Protein AF-A0A6B3IHB6-F1 (afdb_monomer_lite)

Foldseek 3Di:
DVLVQLLQWFQLQALVRRLVSLVSNLVSDDDPSNVVSVVCVVVVSVVSNVFRKTKGKDWPDKDWPDDDVVVRDTDMDTKIWIWIDTPDDDIDIDIDD

Secondary structure (DSSP, 8-state):
-HHHHHHT-B--SSHHHHHHHHHHHHHT--HHHHHHHHHHHHHHHHHHHHH--EEEEEEEEEEEEEEETTTTEEEEEEEEEEEEE-SSS--EEEEE-

Radius of gyration: 14.69 Å; chains: 1; bounding box: 33×30×37 Å

pLDDT: mean 94.68, std 3.32, range [76.69, 98.25]

Structure (mmCIF, N/CA/C/O backbone):
data_AF-A0A6B3IHB6-F1
#
_entry.id   AF-A0A6B3IHB6-F1
#
loop_
_atom_site.group_PDB
_atom_site.id
_atom_site.type_symbol
_atom_site.label_atom_id
_atom_site.label_alt_id
_atom_site.label_comp_id
_atom_site.label_asym_id
_atom_site.label_entity_id
_atom_site.label_seq_id
_atom_site.pdbx_PDB_ins_code
_atom_site.Cartn_x
_atom_site.Cartn_y
_atom_site.Cartn_z
_atom_site.occupancy
_atom_site.B_iso_or_equiv
_atom_site.auth_seq_id
_atom_site.auth_comp_id
_atom_site.auth_asym_id
_atom_site.auth_atom_id
_atom_site.pdbx_PDB_model_num
ATOM 1 N N . LYS A 1 1 ? -8.951 -7.717 8.318 1.00 76.69 1 LYS A N 1
ATOM 2 C CA . LYS A 1 1 ? -8.035 -8.466 7.407 1.00 76.69 1 LYS A CA 1
ATOM 3 C C . LYS A 1 1 ? -7.895 -7.828 6.018 1.00 76.69 1 LYS A C 1
ATOM 5 O O . LYS A 1 1 ? -6.765 -7.617 5.605 1.00 76.69 1 LYS A O 1
ATOM 10 N N . ARG A 1 2 ? -8.986 -7.477 5.310 1.00 88.75 2 ARG A N 1
ATOM 11 C CA . ARG A 1 2 ? -8.910 -6.869 3.960 1.00 88.75 2 ARG A CA 1
ATOM 12 C C . ARG A 1 2 ? -8.102 -5.565 3.915 1.00 88.75 2 ARG A C 1
ATOM 14 O O . ARG A 1 2 ? -7.177 -5.488 3.123 1.00 88.75 2 ARG A O 1
ATOM 21 N N . HIS A 1 3 ? -8.380 -4.600 4.798 1.00 92.75 3 HIS A N 1
ATOM 22 C CA . HIS A 1 3 ? -7.624 -3.337 4.835 1.00 92.75 3 HIS A CA 1
ATOM 23 C C . HIS A 1 3 ? -6.128 -3.535 5.111 1.00 92.75 3 HIS A C 1
ATOM 25 O O . HIS A 1 3 ? -5.312 -2.894 4.463 1.00 92.75 3 HIS A O 1
ATOM 31 N N . LEU A 1 4 ? -5.753 -4.489 5.975 1.00 93.31 4 LEU A N 1
ATOM 32 C CA . LEU A 1 4 ? -4.346 -4.846 6.198 1.00 93.31 4 LEU A CA 1
ATOM 33 C C . LEU A 1 4 ? -3.682 -5.371 4.918 1.00 93.31 4 LEU A C 1
ATOM 35 O O . LEU A 1 4 ? -2.585 -4.941 4.583 1.00 93.31 4 LEU A O 1
ATOM 39 N N . ALA A 1 5 ? -4.342 -6.265 4.177 1.00 94.62 5 ALA A N 1
ATOM 40 C CA . ALA A 1 5 ? -3.815 -6.746 2.900 1.00 94.62 5 ALA A CA 1
ATOM 41 C C . ALA A 1 5 ? -3.706 -5.614 1.864 1.00 94.62 5 ALA A C 1
ATOM 43 O O . ALA A 1 5 ? -2.695 -5.530 1.167 1.00 94.62 5 ALA A O 1
ATOM 44 N N . THR A 1 6 ? -4.704 -4.723 1.800 1.00 96.81 6 THR A N 1
ATOM 45 C CA . THR A 1 6 ? -4.693 -3.542 0.925 1.00 96.81 6 THR A CA 1
ATOM 46 C C . THR A 1 6 ? -3.505 -2.640 1.236 1.00 96.81 6 THR A C 1
ATOM 48 O O . THR A 1 6 ? -2.717 -2.377 0.339 1.00 96.81 6 THR A O 1
ATOM 51 N N . LEU A 1 7 ? -3.328 -2.236 2.498 1.00 96.25 7 LEU A N 1
ATOM 52 C CA . LEU A 1 7 ? -2.237 -1.358 2.946 1.00 96.25 7 LEU A CA 1
ATOM 53 C C . LEU A 1 7 ? -0.841 -1.980 2.778 1.00 96.25 7 LEU A C 1
ATOM 55 O O . LEU A 1 7 ? 0.154 -1.269 2.825 1.00 96.25 7 LEU A O 1
ATOM 59 N N . ASN A 1 8 ? -0.762 -3.296 2.567 1.00 96.38 8 ASN A N 1
ATOM 60 C CA . ASN A 1 8 ? 0.483 -4.025 2.317 1.00 96.38 8 ASN A CA 1
ATOM 61 C C . ASN A 1 8 ? 0.611 -4.507 0.858 1.00 96.38 8 ASN A C 1
ATOM 63 O O . ASN A 1 8 ? 1.409 -5.402 0.574 1.00 96.38 8 ASN A O 1
ATOM 67 N N . SER A 1 9 ? -0.181 -3.957 -0.071 1.00 97.75 9 SER A N 1
ATOM 68 C CA . SER A 1 9 ? -0.146 -4.318 -1.494 1.00 97.75 9 SER A CA 1
ATOM 69 C C . SER A 1 9 ? -0.145 -3.089 -2.397 1.00 97.75 9 SER A C 1
ATOM 71 O O . SER A 1 9 ? -0.958 -2.190 -2.214 1.00 97.75 9 SER A O 1
ATOM 73 N N . LEU A 1 10 ? 0.703 -3.093 -3.423 1.00 98.19 10 LEU A N 1
ATOM 74 C CA . LEU A 1 10 ? 0.742 -2.081 -4.476 1.00 98.19 10 LEU A CA 1
ATOM 75 C C . LEU A 1 10 ? 1.104 -2.747 -5.805 1.00 98.19 10 LEU A C 1
ATOM 77 O O . LEU A 1 10 ? 2.021 -3.565 -5.860 1.00 98.19 10 LEU A O 1
ATOM 81 N N . ASP A 1 11 ? 0.396 -2.387 -6.871 1.00 97.75 11 ASP A N 1
ATOM 82 C CA . ASP A 1 11 ? 0.755 -2.786 -8.229 1.00 97.75 11 ASP A CA 1
ATOM 83 C C . ASP A 1 11 ? 1.538 -1.657 -8.908 1.00 97.75 11 ASP A C 1
ATOM 85 O O . ASP A 1 11 ? 0.987 -0.596 -9.203 1.00 97.75 11 ASP A O 1
ATOM 89 N N . GLY A 1 12 ? 2.836 -1.892 -9.097 1.00 96.88 12 GLY A N 1
ATOM 90 C CA . GLY A 1 12 ? 3.777 -0.932 -9.667 1.00 96.88 12 GLY A CA 1
ATOM 91 C C . GLY A 1 12 ? 3.858 -0.960 -11.192 1.00 96.88 12 GLY A C 1
ATOM 92 O O . GLY A 1 12 ? 4.677 -0.237 -11.751 1.00 96.88 12 GLY A O 1
ATOM 93 N N . LYS A 1 13 ? 3.058 -1.785 -11.885 1.00 95.44 13 LYS A N 1
ATOM 94 C CA . LYS A 1 13 ? 3.230 -2.032 -13.329 1.00 95.44 13 LYS A CA 1
ATOM 95 C C . LYS A 1 13 ? 3.129 -0.771 -14.198 1.00 95.44 13 LYS A C 1
ATOM 97 O O . LYS A 1 13 ? 3.827 -0.664 -15.201 1.00 95.44 13 LYS A O 1
ATOM 102 N N . ASP A 1 14 ? 2.249 0.159 -13.828 1.00 96.38 14 ASP A N 1
ATOM 103 C CA . ASP A 1 14 ? 1.967 1.390 -14.562 1.00 96.38 14 ASP A CA 1
ATOM 104 C C . ASP A 1 14 ? 1.402 2.479 -13.633 1.00 96.38 14 ASP A C 1
ATOM 106 O O . ASP A 1 14 ? 0.989 2.219 -12.498 1.00 96.38 14 ASP A O 1
ATOM 110 N N . ALA A 1 15 ? 1.371 3.720 -14.129 1.00 97.00 15 ALA A N 1
ATOM 111 C CA . ALA A 1 15 ? 0.923 4.882 -13.362 1.00 97.00 15 ALA A CA 1
ATOM 112 C C . ALA A 1 15 ? -0.535 4.769 -12.886 1.00 97.00 15 ALA A C 1
ATOM 114 O O . ALA A 1 15 ? -0.872 5.199 -11.779 1.00 97.00 15 ALA A O 1
ATOM 115 N N . THR A 1 16 ? -1.415 4.183 -13.700 1.00 97.88 16 THR A N 1
ATOM 116 C CA . THR A 1 16 ? -2.830 3.986 -13.354 1.00 97.88 16 THR A CA 1
ATOM 117 C C . THR A 1 16 ? -2.983 3.012 -12.188 1.00 97.88 16 THR A C 1
ATOM 119 O O . THR A 1 16 ? -3.792 3.231 -11.285 1.00 97.88 16 THR A O 1
ATOM 122 N N . SER A 1 17 ? -2.177 1.959 -12.162 1.00 97.75 17 SER A N 1
ATOM 123 C CA . SER A 1 17 ? -2.189 0.938 -11.115 1.00 97.75 17 SER A CA 1
ATOM 124 C C . SER A 1 17 ? -1.630 1.477 -9.808 1.00 97.75 17 SER A C 1
ATOM 126 O O . SER A 1 17 ? -2.243 1.291 -8.756 1.00 97.75 17 SER A O 1
ATOM 128 N N . VAL A 1 18 ? -0.544 2.250 -9.885 1.00 98.25 18 VAL A N 1
ATOM 129 C CA . VAL A 1 18 ? 0.037 2.945 -8.732 1.00 98.25 18 VAL A CA 1
ATOM 130 C C . VAL A 1 18 ? -0.958 3.938 -8.134 1.00 98.25 18 VAL A C 1
ATOM 132 O O . VAL A 1 18 ? -1.227 3.897 -6.936 1.00 98.25 18 VAL A O 1
ATOM 135 N N . THR A 1 19 ? -1.553 4.808 -8.953 1.00 97.88 19 THR A N 1
ATOM 136 C CA . THR A 1 19 ? -2.532 5.802 -8.474 1.00 97.88 19 THR A CA 1
ATOM 137 C C . THR A 1 19 ? -3.785 5.147 -7.892 1.00 97.88 19 THR A C 1
ATOM 139 O O . THR A 1 19 ? -4.278 5.582 -6.849 1.00 97.88 19 THR A O 1
ATOM 142 N N . THR A 1 20 ? -4.263 4.058 -8.499 1.00 98.00 20 THR A N 1
ATOM 143 C CA . THR A 1 20 ? -5.371 3.253 -7.962 1.00 98.00 20 THR A CA 1
ATOM 144 C C . THR A 1 20 ? -5.010 2.632 -6.611 1.00 98.00 20 THR A C 1
ATOM 146 O O . THR A 1 20 ? -5.813 2.677 -5.679 1.00 98.00 20 THR A O 1
ATOM 149 N N . GLY A 1 21 ? -3.797 2.093 -6.473 1.00 97.88 21 GLY A N 1
ATOM 150 C CA . GLY A 1 21 ? -3.298 1.520 -5.225 1.00 97.88 21 GLY A CA 1
ATOM 151 C C . GLY A 1 21 ? -3.163 2.555 -4.107 1.00 97.88 21 GLY A C 1
ATOM 152 O O . GLY A 1 21 ? -3.677 2.336 -3.013 1.00 97.88 21 GLY A O 1
ATOM 153 N N . LEU A 1 22 ? -2.572 3.718 -4.394 1.00 97.81 22 LEU A N 1
ATOM 154 C CA . LEU A 1 22 ? -2.456 4.826 -3.437 1.00 97.81 22 LEU A CA 1
ATOM 155 C C . LEU A 1 22 ? -3.825 5.345 -2.983 1.00 97.81 22 LEU A C 1
ATOM 157 O O . LEU A 1 22 ? -4.023 5.634 -1.801 1.00 97.81 22 LEU A O 1
ATOM 161 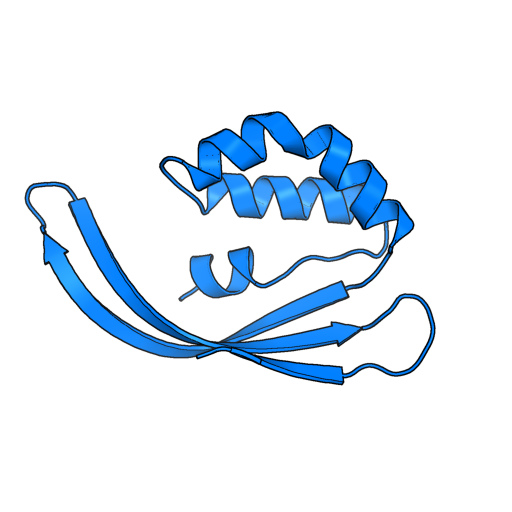N N . ARG A 1 23 ? -4.806 5.398 -3.892 1.00 97.69 23 ARG A N 1
ATOM 162 C CA . ARG A 1 23 ? -6.195 5.690 -3.524 1.00 97.69 23 ARG A CA 1
ATOM 163 C C . ARG A 1 23 ? -6.761 4.614 -2.597 1.00 97.69 23 ARG A C 1
ATOM 165 O O . ARG A 1 23 ? -7.341 4.956 -1.574 1.00 97.69 23 ARG A O 1
ATOM 172 N N . ALA A 1 24 ? -6.570 3.335 -2.913 1.00 97.69 24 ALA A N 1
ATOM 173 C CA . ALA A 1 24 ? -7.051 2.237 -2.076 1.00 97.69 24 ALA A CA 1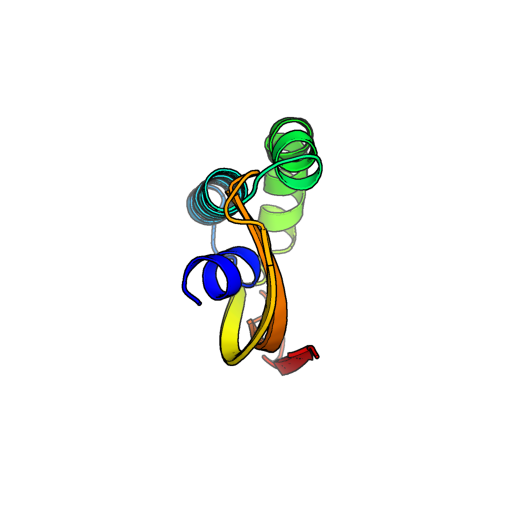
ATOM 174 C C . ALA A 1 24 ? -6.403 2.226 -0.679 1.00 97.69 24 ALA A C 1
ATOM 176 O O . ALA A 1 24 ? -7.067 1.867 0.298 1.00 97.69 24 ALA A O 1
ATOM 177 N N . TRP A 1 25 ? -5.133 2.631 -0.572 1.00 97.81 25 TRP A N 1
ATOM 178 C CA . TRP A 1 25 ? -4.452 2.841 0.707 1.00 97.81 25 TRP A CA 1
ATOM 179 C C . TRP A 1 25 ? -5.103 3.961 1.497 1.00 97.81 25 TRP A C 1
ATOM 181 O O . TRP A 1 25 ? -5.477 3.742 2.646 1.00 97.81 25 TRP A O 1
ATOM 191 N N . ARG A 1 26 ? -5.309 5.123 0.867 1.00 97.31 26 ARG A N 1
ATOM 192 C CA . ARG A 1 26 ? -5.972 6.258 1.508 1.00 97.31 26 ARG A CA 1
ATOM 193 C C . ARG A 1 26 ? -7.355 5.856 2.010 1.00 97.31 26 ARG A C 1
ATOM 195 O O . ARG A 1 26 ? -7.615 5.992 3.197 1.00 97.31 26 ARG A O 1
ATOM 202 N N . ASP A 1 27 ? -8.176 5.259 1.152 1.00 96.88 27 ASP A N 1
ATOM 203 C CA . ASP A 1 27 ? -9.547 4.840 1.466 1.00 96.88 27 ASP A CA 1
ATOM 204 C C . ASP A 1 27 ? -9.605 3.726 2.545 1.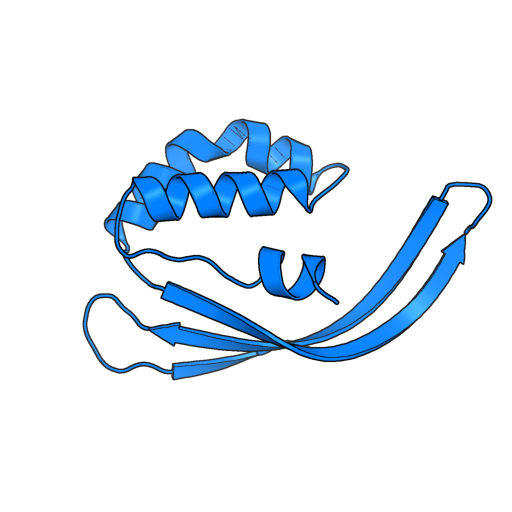00 96.88 27 ASP A C 1
ATOM 206 O O . ASP A 1 27 ? -10.653 3.492 3.140 1.00 96.88 27 ASP A O 1
ATOM 210 N N . SER A 1 28 ? -8.490 3.031 2.811 1.00 96.00 28 SER A N 1
ATOM 211 C CA . SER A 1 28 ? -8.364 2.010 3.869 1.00 96.00 28 SER A CA 1
ATOM 212 C C . SER A 1 28 ? -7.704 2.521 5.152 1.00 96.00 28 SER A C 1
ATOM 214 O O . SER A 1 28 ? -7.516 1.741 6.086 1.00 96.00 28 SER A O 1
ATOM 216 N N . SER A 1 29 ? -7.305 3.790 5.186 1.00 94.81 29 SER A N 1
ATOM 217 C CA . SER A 1 29 ? -6.589 4.411 6.298 1.00 94.81 29 SER A CA 1
ATOM 218 C C . SER A 1 29 ? -7.430 5.511 6.934 1.00 94.81 29 SER A C 1
ATOM 220 O O . SER A 1 29 ? -8.295 6.107 6.296 1.00 94.81 29 SER A O 1
ATOM 222 N N . THR A 1 30 ? -7.147 5.808 8.195 1.00 93.00 30 THR A N 1
ATOM 223 C CA . THR A 1 30 ? -7.744 6.921 8.935 1.00 93.00 30 THR A CA 1
ATOM 224 C C . THR A 1 30 ? -6.648 7.671 9.693 1.00 93.00 30 THR A C 1
ATOM 226 O O . THR A 1 30 ? -5.499 7.221 9.761 1.00 93.00 30 THR A O 1
ATOM 229 N N . GLY A 1 31 ? -6.979 8.847 10.230 1.00 93.19 31 GLY A N 1
ATOM 230 C CA . GLY A 1 31 ? -6.058 9.628 11.055 1.00 93.19 31 GLY A CA 1
ATOM 231 C C . GLY A 1 31 ? -4.787 10.086 10.312 1.00 93.19 31 GLY A C 1
ATOM 232 O O . GLY A 1 31 ? -4.839 10.366 9.112 1.00 93.19 31 GLY A O 1
ATOM 233 N N . PRO A 1 32 ? -3.625 10.156 10.991 1.00 95.00 32 PRO A N 1
ATOM 234 C CA . PRO A 1 32 ? -2.412 10.758 10.430 1.00 95.00 32 PRO A CA 1
ATOM 235 C C . PRO A 1 32 ? -1.918 10.128 9.120 1.00 95.00 32 PRO A C 1
ATOM 237 O O . PRO A 1 32 ? -1.452 10.847 8.233 1.00 95.00 32 PRO A O 1
ATOM 240 N N . LEU A 1 33 ? -2.041 8.802 8.972 1.00 94.31 33 LEU A N 1
ATOM 241 C CA . LEU A 1 33 ? -1.634 8.101 7.750 1.00 94.31 33 LEU A CA 1
ATOM 242 C C . LEU A 1 33 ? -2.502 8.511 6.553 1.00 94.31 33 LEU A C 1
ATOM 244 O O . LEU A 1 33 ? -1.971 8.779 5.475 1.00 94.31 33 LEU A O 1
ATOM 248 N N . HIS A 1 34 ? -3.820 8.612 6.751 1.00 96.75 34 HIS A N 1
ATOM 249 C CA . HIS A 1 34 ? -4.746 9.082 5.720 1.00 96.75 34 HIS A CA 1
ATOM 250 C C . HIS A 1 34 ? -4.375 10.490 5.244 1.00 96.75 34 HIS A C 1
ATOM 252 O O . HIS A 1 34 ? -4.304 10.758 4.040 1.00 96.75 34 HIS A O 1
ATOM 258 N N . ASP A 1 35 ? -4.084 11.383 6.188 1.00 97.44 35 ASP A N 1
ATOM 259 C CA . ASP A 1 35 ? -3.752 12.769 5.877 1.00 97.44 35 ASP A CA 1
ATOM 260 C C . ASP A 1 35 ? -2.402 12.894 5.174 1.00 97.44 35 ASP A C 1
ATOM 262 O O . ASP A 1 35 ? -2.254 13.711 4.263 1.00 97.44 35 ASP A O 1
ATOM 266 N N . GLN A 1 36 ? -1.423 12.066 5.546 1.00 96.56 36 GLN A N 1
ATOM 267 C CA . GLN A 1 36 ? -0.152 11.991 4.835 1.00 96.56 36 GLN A CA 1
ATOM 268 C C . GLN A 1 36 ? -0.354 11.523 3.394 1.00 96.56 36 GLN A C 1
ATOM 270 O O . GLN A 1 36 ? 0.073 12.228 2.482 1.00 96.56 36 GLN A O 1
ATOM 275 N N . LEU A 1 37 ? -1.062 10.408 3.181 1.00 96.56 37 LEU A N 1
ATOM 276 C CA . LEU A 1 37 ? -1.351 9.893 1.841 1.00 96.56 37 LEU A CA 1
ATOM 277 C C . LEU A 1 37 ? -2.066 10.948 0.992 1.00 96.56 37 LEU A C 1
ATOM 279 O O . LEU A 1 37 ? -1.709 11.154 -0.166 1.00 96.56 37 LEU A O 1
ATOM 283 N N . LYS A 1 38 ? -3.027 11.684 1.564 1.00 96.62 38 LYS A N 1
ATOM 284 C CA . LYS A 1 38 ? -3.710 12.787 0.873 1.00 96.62 38 LYS A CA 1
ATOM 285 C C . LYS A 1 38 ? -2.742 13.884 0.411 1.00 96.62 38 LYS A C 1
ATOM 287 O O . LYS A 1 38 ? -2.939 14.423 -0.675 1.00 96.62 38 LYS A O 1
ATOM 292 N N . ARG A 1 39 ? -1.718 14.210 1.206 1.00 97.19 39 ARG A N 1
ATOM 293 C CA . ARG A 1 39 ? -0.723 15.247 0.881 1.00 97.19 39 ARG A CA 1
ATOM 294 C C . ARG A 1 39 ? 0.341 14.776 -0.114 1.00 97.19 39 ARG A C 1
ATOM 296 O O . ARG A 1 39 ? 0.727 15.560 -0.975 1.00 97.19 39 ARG A O 1
ATOM 303 N N . SER A 1 40 ? 0.821 13.535 -0.009 1.00 95.31 40 SER A N 1
ATOM 304 C CA . SER A 1 40 ? 1.994 13.056 -0.761 1.00 95.31 40 SER A CA 1
ATOM 305 C C . SER A 1 40 ? 1.673 12.243 -2.018 1.00 95.31 40 SER A C 1
ATOM 307 O O . SER A 1 40 ? 2.558 12.091 -2.860 1.00 95.31 40 SER A O 1
ATOM 309 N N . SER A 1 41 ? 0.424 11.785 -2.204 1.00 91.44 41 SER A N 1
ATOM 310 C CA . SER A 1 41 ? 0.036 10.831 -3.266 1.00 91.44 41 SER A CA 1
ATOM 311 C C . SER A 1 41 ? 0.580 11.159 -4.659 1.00 91.44 41 SER A C 1
ATOM 313 O O . SER A 1 41 ? 0.986 10.254 -5.378 1.00 91.44 41 SER A O 1
ATOM 315 N N . ALA A 1 42 ? 0.596 12.430 -5.071 1.00 91.62 42 ALA A N 1
ATOM 316 C CA . ALA A 1 42 ? 1.074 12.809 -6.403 1.00 91.62 42 ALA A CA 1
ATOM 317 C C . ALA A 1 42 ? 2.591 12.614 -6.569 1.00 91.62 42 ALA A C 1
ATOM 319 O O . ALA A 1 42 ? 3.048 12.159 -7.619 1.00 91.62 42 ALA A O 1
ATOM 320 N N . THR A 1 43 ? 3.371 12.951 -5.541 1.00 95.19 43 THR A N 1
ATOM 321 C CA . THR A 1 43 ? 4.824 12.744 -5.531 1.00 95.19 43 THR A CA 1
ATOM 322 C C . THR A 1 43 ? 5.143 11.259 -5.411 1.00 95.19 43 THR A C 1
ATOM 324 O O . THR A 1 43 ? 5.930 10.742 -6.203 1.00 95.19 43 THR A O 1
ATOM 327 N N . ASP A 1 44 ? 4.461 10.556 -4.505 1.00 94.94 44 ASP A N 1
ATOM 328 C CA . ASP A 1 44 ? 4.634 9.116 -4.304 1.00 94.94 44 ASP A CA 1
ATOM 329 C C . ASP A 1 44 ? 4.296 8.337 -5.576 1.00 94.94 44 ASP A C 1
ATOM 331 O O . ASP A 1 44 ? 5.038 7.436 -5.959 1.00 94.94 44 ASP A O 1
ATOM 335 N N . ALA A 1 45 ? 3.236 8.726 -6.295 1.00 96.56 45 ALA A N 1
ATOM 336 C CA . ALA A 1 45 ? 2.849 8.081 -7.544 1.00 96.56 45 ALA A CA 1
ATOM 337 C C . ALA A 1 45 ? 3.968 8.128 -8.588 1.00 96.56 45 ALA A C 1
ATOM 339 O O . ALA A 1 45 ? 4.226 7.123 -9.247 1.00 96.56 45 ALA A O 1
ATOM 340 N N . ARG A 1 46 ? 4.663 9.263 -8.725 1.00 96.06 46 ARG A N 1
ATOM 341 C CA . ARG A 1 46 ? 5.787 9.393 -9.666 1.00 96.06 46 ARG A CA 1
ATOM 342 C C . ARG A 1 46 ? 6.940 8.484 -9.261 1.00 96.06 46 ARG A C 1
ATOM 344 O O . ARG A 1 46 ? 7.413 7.708 -10.084 1.00 96.06 46 ARG A O 1
ATOM 351 N N . THR A 1 47 ? 7.348 8.533 -7.995 1.00 96.44 47 THR A N 1
ATOM 352 C CA . THR A 1 47 ? 8.452 7.713 -7.474 1.00 96.44 47 THR A CA 1
ATOM 353 C C . THR A 1 47 ? 8.159 6.220 -7.611 1.00 96.44 47 THR A C 1
ATOM 355 O O . THR A 1 47 ? 8.992 5.471 -8.117 1.00 96.44 47 THR A O 1
ATOM 358 N N . LEU A 1 48 ? 6.959 5.785 -7.226 1.00 96.25 48 LEU A N 1
ATOM 359 C CA . LEU A 1 48 ? 6.547 4.381 -7.265 1.00 96.25 48 LEU A CA 1
ATOM 360 C C . LEU A 1 48 ? 6.358 3.874 -8.696 1.00 96.25 48 LEU A C 1
ATOM 362 O O . LEU A 1 48 ? 6.776 2.761 -9.000 1.00 96.25 48 LEU A O 1
ATOM 366 N N . THR A 1 49 ? 5.812 4.700 -9.594 1.00 97.00 49 THR A N 1
ATOM 367 C CA . THR A 1 49 ? 5.734 4.362 -11.025 1.00 97.00 49 THR A CA 1
ATOM 368 C C . THR A 1 49 ? 7.127 4.211 -11.619 1.00 97.00 49 THR A C 1
ATOM 370 O O . THR A 1 49 ? 7.349 3.300 -12.407 1.00 97.00 49 THR A O 1
ATOM 373 N N . THR A 1 50 ? 8.083 5.059 -11.225 1.00 96.12 50 THR A N 1
ATOM 374 C CA . THR A 1 50 ? 9.481 4.961 -11.664 1.00 96.12 50 THR A CA 1
ATOM 375 C C . THR A 1 50 ? 10.202 3.768 -11.051 1.00 96.12 50 THR A C 1
ATOM 377 O O . THR A 1 50 ? 11.014 3.173 -11.747 1.00 96.12 50 THR A O 1
ATOM 380 N N . ALA A 1 51 ? 9.888 3.337 -9.829 1.00 96.12 51 ALA A N 1
ATOM 381 C CA . ALA A 1 51 ? 10.448 2.114 -9.243 1.00 96.12 51 ALA A CA 1
ATOM 382 C C . ALA A 1 51 ? 9.881 0.842 -9.902 1.00 96.12 51 ALA A C 1
ATOM 384 O O . ALA A 1 51 ? 10.637 -0.025 -10.326 1.00 96.12 51 ALA A O 1
ATOM 385 N N . GLY A 1 52 ? 8.558 0.777 -10.083 1.00 96.00 52 GLY A N 1
ATOM 386 C CA . GLY A 1 52 ? 7.865 -0.284 -10.823 1.00 96.00 52 GLY A CA 1
ATOM 387 C C . GLY A 1 52 ? 7.693 -1.608 -10.090 1.00 96.00 52 GLY A C 1
ATOM 388 O O . GLY A 1 52 ? 7.207 -2.576 -10.676 1.00 96.00 52 GLY A O 1
ATOM 389 N N . ASP A 1 53 ? 8.086 -1.665 -8.824 1.00 97.25 53 ASP A N 1
ATOM 390 C CA . ASP A 1 53 ? 7.991 -2.875 -8.024 1.00 97.25 53 ASP A CA 1
ATOM 391 C C . ASP A 1 53 ? 6.537 -3.161 -7.645 1.00 97.25 53 ASP A C 1
ATOM 393 O O . ASP A 1 53 ? 5.777 -2.280 -7.243 1.00 97.25 53 ASP A O 1
ATOM 397 N N . THR A 1 54 ? 6.150 -4.429 -7.736 1.00 97.94 54 THR A N 1
ATOM 398 C CA . THR A 1 54 ? 4.834 -4.895 -7.301 1.00 97.94 54 THR A CA 1
ATOM 399 C C . THR A 1 54 ? 4.949 -5.610 -5.966 1.00 97.94 54 THR A C 1
ATOM 401 O O . THR A 1 54 ? 5.623 -6.634 -5.856 1.00 97.94 54 THR A O 1
ATOM 404 N N . ALA A 1 55 ? 4.236 -5.112 -4.961 1.00 97.69 55 ALA A N 1
ATOM 405 C CA . ALA A 1 55 ? 4.121 -5.726 -3.646 1.00 97.69 55 ALA A CA 1
ATOM 406 C C . ALA A 1 55 ? 2.740 -6.372 -3.480 1.00 97.69 55 ALA A C 1
ATOM 408 O O . ALA A 1 55 ? 1.712 -5.758 -3.767 1.00 97.69 55 ALA A O 1
ATOM 409 N N . ARG A 1 56 ? 2.694 -7.613 -2.994 1.00 97.62 56 ARG A N 1
ATOM 410 C CA . ARG A 1 56 ? 1.451 -8.330 -2.677 1.00 97.62 56 ARG A CA 1
ATOM 411 C C . ARG A 1 56 ? 1.503 -8.831 -1.239 1.00 97.62 56 ARG A C 1
ATOM 413 O O . ARG A 1 56 ? 2.282 -9.731 -0.925 1.00 97.62 56 ARG A O 1
ATOM 420 N N . GLY A 1 57 ? 0.674 -8.240 -0.386 1.00 96.12 57 GLY A N 1
ATOM 421 C CA . GLY A 1 57 ? 0.549 -8.570 1.027 1.00 96.12 57 GLY A CA 1
ATOM 422 C C . GLY A 1 57 ? -0.505 -9.645 1.280 1.00 96.12 57 GLY A C 1
ATOM 423 O O . GLY A 1 57 ? -1.657 -9.526 0.861 1.00 96.12 57 GLY A O 1
ATOM 424 N N . LYS A 1 58 ? -0.128 -10.684 2.025 1.00 96.31 58 LYS A N 1
ATOM 425 C CA . LYS A 1 58 ? -1.012 -11.737 2.527 1.00 96.31 58 LYS A CA 1
ATOM 426 C C . LYS A 1 58 ? -0.969 -11.745 4.050 1.00 96.31 58 LYS A C 1
ATOM 428 O O . LYS A 1 58 ? 0.053 -12.068 4.646 1.00 96.31 58 LYS A O 1
ATOM 433 N N . VAL A 1 59 ? -2.097 -11.431 4.680 1.00 94.69 59 VAL A N 1
ATOM 434 C CA . VAL A 1 59 ? -2.239 -11.531 6.139 1.00 94.69 59 VAL A CA 1
ATOM 435 C C . VAL A 1 59 ? -2.321 -13.007 6.522 1.00 94.69 59 VAL A C 1
ATOM 437 O O . VAL A 1 59 ? -3.241 -13.703 6.091 1.00 94.69 59 VAL A O 1
ATOM 440 N N . THR A 1 60 ? -1.368 -13.486 7.316 1.00 95.25 60 THR A N 1
ATOM 441 C CA . THR A 1 60 ? -1.292 -14.888 7.760 1.00 95.25 60 THR A CA 1
ATOM 442 C C . THR A 1 60 ? -1.856 -15.078 9.162 1.00 95.25 60 THR A C 1
ATOM 444 O O . THR A 1 60 ? -2.446 -16.115 9.447 1.00 95.25 60 THR A O 1
ATOM 447 N N . SER A 1 61 ? -1.755 -14.056 10.012 1.00 91.81 61 SER A N 1
ATOM 448 C CA . SER A 1 61 ? -2.363 -14.020 11.341 1.00 91.81 61 SER A CA 1
ATOM 449 C C . SER A 1 61 ? -2.799 -12.598 11.679 1.00 91.81 61 SER A C 1
ATOM 451 O O . SER A 1 61 ? -2.199 -11.640 11.194 1.00 91.81 61 SER A O 1
ATOM 453 N N . ALA A 1 62 ? -3.854 -12.456 12.478 1.00 92.44 62 ALA A N 1
ATOM 454 C CA . ALA A 1 62 ? -4.261 -11.182 13.059 1.00 92.44 62 ALA A CA 1
ATOM 455 C C . ALA A 1 62 ? -5.069 -11.418 14.341 1.00 92.44 62 ALA A C 1
ATOM 457 O O . ALA A 1 62 ? -5.927 -12.302 14.353 1.00 92.44 62 ALA A O 1
ATOM 458 N N . ALA A 1 63 ? -4.829 -10.606 15.367 1.00 92.25 63 ALA A N 1
ATOM 459 C CA . ALA A 1 63 ? -5.544 -10.616 16.640 1.00 92.25 63 ALA A CA 1
ATOM 460 C C . ALA A 1 63 ? -5.838 -9.181 17.103 1.00 92.25 63 ALA A C 1
ATOM 462 O O . ALA A 1 63 ? -5.050 -8.275 16.840 1.00 92.25 63 ALA A O 1
ATOM 463 N N . LEU A 1 64 ? -6.977 -8.993 17.772 1.00 92.88 64 LEU A N 1
ATOM 464 C CA . LEU A 1 64 ? -7.358 -7.742 18.427 1.00 92.88 64 LEU A CA 1
ATOM 465 C C . LEU A 1 64 ? -6.702 -7.703 19.808 1.00 92.88 64 LEU A C 1
ATOM 467 O O . LEU A 1 64 ? -6.819 -8.667 20.563 1.00 92.88 64 LEU A O 1
ATOM 471 N N . THR A 1 65 ? -6.006 -6.619 20.122 1.00 93.81 65 THR A N 1
ATOM 472 C CA . THR A 1 65 ? -5.383 -6.401 21.434 1.00 93.81 65 THR A CA 1
ATOM 473 C C . THR A 1 65 ? -6.206 -5.467 22.304 1.00 93.81 65 THR A C 1
ATOM 475 O O . THR A 1 65 ? -6.224 -5.640 23.518 1.00 93.81 65 THR A O 1
ATOM 478 N N . ALA A 1 66 ? -6.925 -4.525 21.691 1.00 92.69 66 ALA A N 1
ATOM 479 C CA . ALA A 1 66 ? -7.852 -3.637 22.376 1.00 92.69 66 ALA A CA 1
ATOM 480 C C . ALA A 1 66 ? -9.024 -3.255 21.466 1.00 92.69 66 ALA A C 1
ATOM 482 O O . ALA A 1 66 ? -8.881 -3.178 20.244 1.00 92.69 66 ALA A O 1
ATOM 483 N N . LEU A 1 67 ? -10.174 -2.995 22.081 1.00 92.75 67 LEU A N 1
ATOM 484 C CA . LEU A 1 67 ? -11.371 -2.474 21.434 1.00 92.75 67 LEU A CA 1
ATOM 485 C C . LEU A 1 67 ? -12.000 -1.437 22.355 1.00 92.75 67 LEU A C 1
ATOM 487 O O . LEU A 1 67 ? -12.311 -1.745 23.505 1.00 92.75 67 LEU A O 1
ATOM 491 N N . ASP A 1 68 ? -12.192 -0.228 21.846 1.00 92.69 68 ASP A N 1
ATOM 492 C CA . ASP A 1 68 ? -12.989 0.795 22.506 1.00 92.69 68 ASP A CA 1
ATOM 493 C C . ASP A 1 68 ? -14.198 1.137 21.639 1.00 92.69 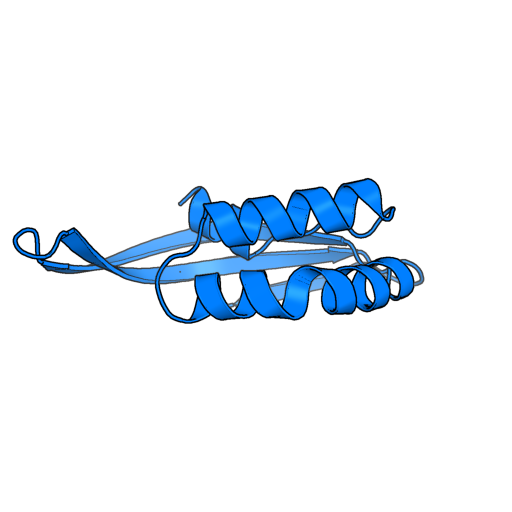68 ASP A C 1
ATOM 495 O O . ASP A 1 68 ? -14.151 1.990 20.749 1.00 92.69 68 ASP A O 1
ATOM 499 N N . ASP A 1 69 ? -15.312 0.468 21.926 1.00 90.19 69 ASP A N 1
ATOM 500 C CA . ASP A 1 69 ? -16.567 0.643 21.195 1.00 90.19 69 ASP A CA 1
ATOM 501 C C . ASP A 1 69 ? -17.164 2.048 21.364 1.00 90.19 69 ASP A C 1
ATOM 503 O O . ASP A 1 69 ? -17.919 2.504 20.507 1.00 90.19 69 ASP A O 1
ATOM 507 N N . ARG A 1 70 ? -16.804 2.776 22.434 1.00 91.88 70 ARG A N 1
ATOM 508 C CA . ARG A 1 70 ? -17.300 4.143 22.678 1.00 91.88 70 ARG A CA 1
ATOM 509 C C . ARG A 1 70 ? -16.736 5.137 21.672 1.00 91.88 70 ARG A C 1
ATOM 511 O O . ARG A 1 70 ? -17.429 6.066 21.271 1.00 91.88 70 ARG A O 1
ATOM 518 N N . THR A 1 71 ? -15.472 4.954 21.301 1.00 88.06 71 THR A N 1
ATOM 519 C CA . THR A 1 71 ? -14.760 5.808 20.342 1.00 88.06 71 THR A CA 1
ATOM 520 C C . THR A 1 71 ? -14.687 5.185 18.948 1.00 88.06 71 THR A C 1
ATOM 522 O O . THR A 1 71 ? -14.278 5.856 18.002 1.00 88.06 71 THR A O 1
ATOM 525 N N . GLY A 1 72 ? -15.104 3.920 18.800 1.00 88.06 72 GLY A N 1
ATOM 526 C CA . GLY A 1 72 ? -15.052 3.172 17.545 1.00 88.06 72 GLY A CA 1
ATOM 527 C C . GLY A 1 72 ? -13.625 2.808 17.128 1.00 88.06 72 GLY A C 1
ATOM 528 O O . GLY A 1 72 ? -13.338 2.732 15.932 1.00 88.06 72 GLY A O 1
ATOM 529 N N . THR A 1 73 ? -12.718 2.626 18.091 1.00 89.00 73 THR A N 1
ATOM 530 C CA . THR A 1 73 ? -11.296 2.356 17.836 1.00 89.00 73 THR A CA 1
ATOM 531 C C . THR A 1 73 ? -10.911 0.933 18.219 1.00 89.00 73 THR A C 1
ATOM 533 O O . THR A 1 73 ? -11.458 0.339 19.143 1.00 89.00 73 THR A O 1
ATOM 536 N N . ALA A 1 74 ? -9.967 0.364 17.472 1.00 90.50 74 ALA A N 1
ATOM 537 C CA . ALA A 1 74 ? -9.502 -1.003 17.648 1.00 90.50 74 ALA A CA 1
ATOM 538 C C . ALA A 1 74 ? -7.990 -1.070 17.427 1.00 90.50 74 ALA A C 1
ATOM 540 O O . ALA A 1 74 ? -7.474 -0.510 16.458 1.00 90.50 74 ALA A O 1
ATOM 541 N N . GLU A 1 75 ? -7.295 -1.809 18.284 1.00 91.88 75 GLU A N 1
ATOM 542 C CA . GLU A 1 75 ? -5.871 -2.103 18.146 1.00 91.88 75 GLU A CA 1
ATOM 543 C C . GLU A 1 75 ? -5.682 -3.560 17.743 1.00 91.88 75 GLU A C 1
ATOM 545 O O . GLU A 1 75 ? -6.270 -4.463 18.339 1.00 91.88 75 GLU A O 1
ATOM 550 N N . LEU A 1 76 ? -4.873 -3.804 16.712 1.00 92.75 76 LEU A N 1
ATOM 551 C CA . LEU A 1 76 ? -4.627 -5.145 16.198 1.00 92.75 76 LEU A CA 1
ATOM 552 C C . LEU A 1 76 ? -3.136 -5.397 16.000 1.00 92.75 76 LEU A C 1
ATOM 554 O O . LEU A 1 76 ? -2.412 -4.535 15.506 1.00 92.75 76 LEU A O 1
ATOM 558 N N . ILE A 1 77 ? -2.722 -6.636 16.255 1.00 94.25 77 ILE A N 1
ATOM 559 C CA . ILE A 1 77 ? -1.430 -7.183 15.831 1.00 94.25 77 ILE A CA 1
ATOM 560 C C . ILE A 1 77 ? -1.679 -8.130 14.660 1.00 94.25 77 ILE A C 1
ATOM 562 O O . ILE A 1 77 ? -2.615 -8.931 14.691 1.00 94.25 77 ILE A O 1
ATOM 566 N N . ALA A 1 78 ? -0.850 -8.060 13.617 1.00 93.19 78 ALA A N 1
ATOM 567 C CA . ALA A 1 78 ? -0.972 -8.924 12.450 1.00 93.19 78 ALA A CA 1
ATOM 568 C C . ALA A 1 78 ? 0.387 -9.340 11.889 1.00 93.19 78 ALA A C 1
ATOM 570 O O . ALA A 1 78 ? 1.314 -8.546 11.809 1.00 93.19 78 ALA A O 1
ATOM 571 N N . THR A 1 79 ? 0.471 -10.584 11.422 1.00 95.38 79 THR A N 1
ATOM 572 C CA . THR A 1 79 ? 1.599 -11.062 10.618 1.00 95.38 79 THR A CA 1
ATOM 573 C C . THR A 1 79 ? 1.223 -11.009 9.144 1.00 95.38 79 THR A C 1
ATOM 575 O O . THR A 1 79 ? 0.151 -11.483 8.747 1.00 95.38 79 THR A O 1
ATOM 578 N N . VAL A 1 80 ? 2.111 -10.446 8.324 1.00 95.88 80 VAL A N 1
ATOM 579 C CA . VAL A 1 80 ? 1.905 -10.281 6.882 1.00 95.88 80 VAL A CA 1
ATOM 580 C C . VAL A 1 80 ? 3.113 -10.812 6.119 1.00 95.88 80 VAL A C 1
ATOM 582 O O . VAL A 1 80 ? 4.249 -10.423 6.382 1.00 95.88 80 VAL A O 1
ATOM 585 N N . ASP A 1 81 ? 2.856 -11.675 5.141 1.00 97.00 81 ASP A N 1
ATOM 586 C CA . ASP A 1 81 ? 3.838 -12.049 4.128 1.00 97.00 81 ASP A CA 1
ATOM 587 C C . ASP A 1 81 ? 3.683 -11.103 2.933 1.00 97.00 81 ASP A C 1
ATOM 589 O O . ASP A 1 81 ? 2.617 -11.033 2.323 1.00 97.00 81 ASP A O 1
ATOM 593 N N . VAL A 1 82 ? 4.735 -10.361 2.602 1.00 96.56 82 VAL A N 1
ATOM 594 C CA . VAL A 1 82 ? 4.770 -9.411 1.488 1.00 96.56 82 VAL A CA 1
ATOM 595 C C . VAL A 1 82 ? 5.681 -9.965 0.403 1.00 96.56 82 VAL A C 1
ATOM 597 O O . VAL A 1 82 ? 6.902 -10.009 0.562 1.00 96.56 82 VAL A O 1
ATOM 600 N N . ARG A 1 83 ? 5.093 -10.394 -0.715 1.00 97.25 83 ARG A N 1
ATOM 601 C CA . ARG A 1 83 ? 5.844 -10.795 -1.909 1.00 97.25 83 ARG A CA 1
ATOM 602 C C . ARG A 1 83 ? 6.139 -9.561 -2.748 1.00 97.25 83 ARG A C 1
ATOM 604 O O . ARG A 1 83 ? 5.206 -8.916 -3.220 1.00 97.25 83 ARG A O 1
ATOM 611 N N . VAL A 1 84 ? 7.415 -9.270 -2.965 1.00 97.44 84 VAL A N 1
ATOM 612 C CA . VAL A 1 84 ? 7.881 -8.179 -3.825 1.00 97.44 84 VAL A CA 1
ATOM 613 C C . VAL A 1 84 ? 8.371 -8.772 -5.140 1.00 97.44 84 VAL A C 1
ATOM 615 O O . VAL A 1 84 ? 9.178 -9.700 -5.160 1.00 97.44 84 VAL A O 1
ATOM 618 N N . THR A 1 85 ? 7.838 -8.264 -6.243 1.00 97.75 85 THR A N 1
ATOM 619 C CA . THR A 1 85 ? 8.276 -8.548 -7.611 1.00 97.75 85 THR A CA 1
ATOM 620 C C . THR A 1 85 ? 8.887 -7.265 -8.151 1.00 97.75 85 THR A C 1
ATOM 622 O O . THR A 1 85 ? 8.127 -6.352 -8.481 1.00 97.75 85 THR A O 1
ATOM 625 N N . PRO A 1 86 ? 10.223 -7.162 -8.179 1.00 95.62 86 PRO A N 1
ATOM 626 C CA . PRO A 1 86 ? 10.884 -5.996 -8.735 1.00 95.62 86 PRO A CA 1
ATOM 627 C C . PRO A 1 86 ? 10.567 -5.828 -10.220 1.00 95.62 86 PRO A C 1
ATOM 629 O O . PRO A 1 86 ? 10.258 -6.817 -10.894 1.00 95.62 86 PRO A O 1
ATOM 632 N N . ARG A 1 87 ? 10.711 -4.614 -10.764 1.00 92.81 87 ARG A N 1
ATOM 633 C CA . ARG A 1 87 ? 10.644 -4.441 -12.229 1.00 92.81 87 ARG A CA 1
ATOM 634 C C . ARG A 1 87 ? 11.723 -5.261 -12.943 1.00 92.81 87 ARG A C 1
ATOM 636 O O . ARG A 1 87 ? 11.478 -5.815 -14.012 1.00 92.81 87 ARG A O 1
ATOM 643 N N . THR A 1 88 ? 12.916 -5.320 -12.360 1.00 91.44 88 THR A N 1
ATOM 644 C CA . THR A 1 88 ? 14.055 -6.083 -12.873 1.00 91.44 88 THR A CA 1
ATOM 645 C C . THR A 1 88 ? 14.681 -6.911 -11.755 1.00 91.44 88 THR A C 1
ATOM 647 O O . THR A 1 88 ? 14.827 -6.447 -10.627 1.00 91.44 88 THR A O 1
ATOM 650 N N . GLY A 1 89 ? 15.068 -8.150 -12.063 1.00 92.00 89 GLY A N 1
ATOM 651 C CA . GLY A 1 89 ? 15.668 -9.074 -11.097 1.00 92.00 89 GLY A CA 1
ATOM 652 C C . GLY A 1 89 ? 14.683 -10.085 -10.503 1.00 92.00 89 GLY A C 1
ATOM 653 O O . GLY A 1 89 ? 13.596 -10.317 -11.032 1.00 92.00 89 GLY A O 1
ATOM 654 N N . THR A 1 90 ? 15.104 -10.740 -9.419 1.00 93.38 90 THR A N 1
ATOM 655 C CA . THR A 1 90 ? 14.408 -11.911 -8.870 1.00 93.38 90 THR A CA 1
ATOM 656 C C . THR A 1 90 ? 13.393 -11.517 -7.790 1.00 93.38 90 THR A C 1
ATOM 658 O O . THR A 1 90 ? 13.741 -10.780 -6.866 1.00 93.38 90 THR A O 1
ATOM 661 N N . PRO A 1 9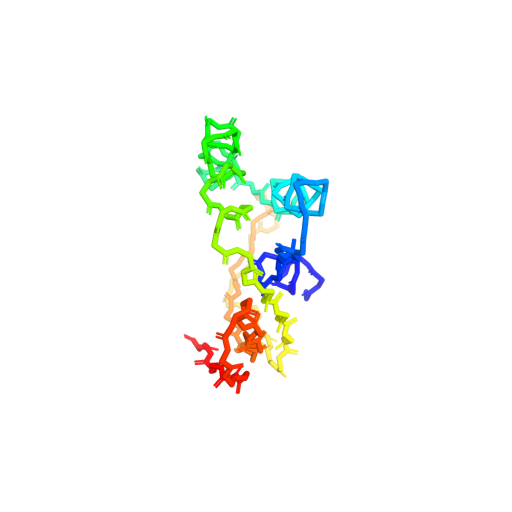1 ? 12.149 -12.031 -7.839 1.00 94.94 91 PRO A N 1
ATOM 662 C CA . PRO A 1 91 ? 11.160 -11.817 -6.785 1.00 94.94 91 PRO A CA 1
ATOM 663 C C . PRO A 1 91 ? 11.585 -12.388 -5.426 1.00 94.94 91 PRO A C 1
ATOM 665 O O . PRO A 1 91 ? 12.247 -13.422 -5.352 1.00 94.94 91 PRO A O 1
ATOM 668 N N . GLY A 1 92 ? 11.110 -11.773 -4.343 1.00 95.25 92 GLY A N 1
ATOM 669 C CA . GLY A 1 92 ? 11.370 -12.209 -2.968 1.00 95.25 92 GLY A CA 1
ATOM 670 C C . GLY A 1 92 ? 10.143 -12.085 -2.066 1.00 95.25 92 GLY A C 1
ATOM 671 O O . GLY A 1 92 ? 9.164 -11.425 -2.412 1.00 95.25 92 GLY A O 1
ATOM 672 N N . THR A 1 93 ? 1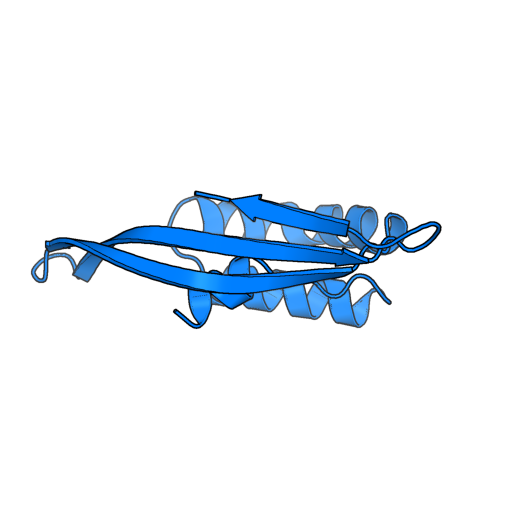0.178 -12.727 -0.896 1.00 95.31 93 THR A N 1
ATOM 673 C CA . THR A 1 93 ? 9.118 -12.610 0.121 1.00 95.31 93 THR A CA 1
ATOM 674 C C . THR A 1 93 ? 9.702 -12.119 1.435 1.00 95.31 93 THR A C 1
ATOM 676 O O . THR A 1 93 ? 10.687 -12.664 1.924 1.00 95.31 93 THR A O 1
ATOM 679 N N . GLN A 1 94 ? 9.074 -11.102 2.018 1.00 92.19 94 GLN A N 1
ATOM 680 C CA . GLN A 1 94 ? 9.409 -10.562 3.329 1.00 92.19 94 GLN A CA 1
ATOM 681 C C . GLN A 1 94 ? 8.285 -10.864 4.314 1.00 92.19 94 GLN A C 1
ATOM 683 O O . GLN A 1 94 ? 7.120 -10.608 4.021 1.00 92.19 94 GLN A O 1
ATOM 688 N N . ARG A 1 95 ? 8.628 -11.354 5.504 1.00 92.00 95 ARG A N 1
ATOM 689 C CA . ARG A 1 95 ? 7.669 -11.530 6.598 1.00 92.00 95 ARG A CA 1
ATOM 690 C C . ARG A 1 95 ? 7.733 -10.334 7.542 1.00 92.00 95 ARG A C 1
ATOM 692 O O . ARG A 1 95 ? 8.818 -9.975 7.991 1.00 92.00 95 ARG A O 1
ATOM 699 N N . LYS A 1 96 ? 6.583 -9.734 7.840 1.00 88.81 96 LYS A N 1
ATOM 700 C CA . LYS A 1 96 ? 6.416 -8.614 8.778 1.00 88.81 96 LYS A CA 1
ATOM 701 C C . LYS A 1 96 ? 5.580 -9.089 9.970 1.00 88.81 96 LYS A C 1
ATOM 703 O O . LYS A 1 96 ? 4.603 -9.812 9.764 1.00 88.81 96 LYS A O 1
ATOM 708 N N . ARG A 1 97 ? 6.007 -8.754 11.186 1.00 84.94 97 ARG A N 1
ATOM 709 C CA . ARG A 1 97 ? 5.388 -9.142 12.461 1.00 84.94 97 ARG A CA 1
ATOM 710 C C . ARG A 1 97 ? 5.239 -7.917 13.341 1.00 84.94 97 ARG A C 1
ATOM 712 O O . ARG A 1 97 ? 6.138 -7.055 13.230 1.00 84.94 97 ARG A O 1
#

Sequence (97 aa):
KRHLATLNSLDGKDATSVTTGLRAWRDSSTGPLHDQLKRSSATDARTLTTAGDTARGKVTSAALTALDDRTGTAELIATVDVRVTPRTGTPGTQRKR